Protein AF-A0A967Y353-F1 (afdb_monomer_lite)

Structure (mmCIF, N/CA/C/O backbone):
data_AF-A0A967Y353-F1
#
_entry.id   AF-A0A967Y353-F1
#
loop_
_atom_site.group_PDB
_atom_site.id
_atom_site.type_symbol
_atom_site.label_atom_id
_atom_site.label_alt_id
_atom_site.label_comp_id
_atom_site.label_asym_id
_atom_site.label_entity_id
_atom_site.label_seq_id
_atom_site.pdbx_PDB_ins_code
_atom_site.Cartn_x
_atom_site.Cartn_y
_atom_site.Cartn_z
_atom_site.occupancy
_atom_site.B_iso_or_equiv
_atom_site.auth_seq_id
_atom_site.auth_comp_id
_atom_site.auth_asym_id
_atom_site.auth_atom_id
_atom_site.pdbx_PDB_model_num
ATOM 1 N N . ASP A 1 1 ? 23.451 4.530 -56.410 1.00 62.34 1 ASP A N 1
ATOM 2 C CA . ASP A 1 1 ? 24.061 3.932 -55.211 1.00 62.34 1 ASP A CA 1
ATOM 3 C C . ASP A 1 1 ? 23.649 4.632 -53.931 1.00 62.34 1 ASP A C 1
ATOM 5 O O . ASP A 1 1 ? 23.294 3.953 -52.985 1.00 62.34 1 ASP A O 1
ATOM 9 N N . THR A 1 2 ? 23.600 5.964 -53.899 1.00 66.81 2 THR A N 1
ATOM 10 C CA . THR A 1 2 ? 23.230 6.734 -52.698 1.00 66.81 2 THR A CA 1
ATOM 11 C C . THR A 1 2 ? 21.831 6.419 -52.147 1.00 66.81 2 THR A C 1
ATOM 13 O O . THR A 1 2 ? 21.665 6.348 -50.937 1.00 66.81 2 THR A O 1
ATOM 16 N N . ASP A 1 3 ? 20.844 6.163 -53.011 1.00 72.62 3 ASP A N 1
ATOM 17 C CA . ASP A 1 3 ? 19.458 5.908 -52.581 1.00 72.62 3 ASP A CA 1
ATOM 18 C C . ASP A 1 3 ? 19.290 4.578 -51.825 1.00 72.62 3 ASP A C 1
ATOM 20 O O . ASP A 1 3 ? 18.454 4.478 -50.934 1.00 72.62 3 ASP A O 1
ATOM 24 N N . ALA A 1 4 ? 20.101 3.561 -52.144 1.00 71.75 4 ALA A N 1
ATOM 25 C CA . ALA A 1 4 ? 20.060 2.267 -51.460 1.00 71.75 4 ALA A CA 1
ATOM 26 C C . ALA A 1 4 ? 20.605 2.367 -50.026 1.00 71.75 4 ALA A C 1
ATOM 28 O O . ALA A 1 4 ? 20.018 1.797 -49.112 1.00 71.75 4 ALA A O 1
ATOM 29 N N . TYR A 1 5 ? 21.666 3.157 -49.825 1.00 72.44 5 TYR A N 1
ATOM 30 C CA . TYR A 1 5 ? 22.235 3.420 -48.500 1.00 72.44 5 TYR A CA 1
ATOM 31 C C . TYR A 1 5 ? 21.270 4.181 -47.581 1.00 72.44 5 TYR A C 1
ATOM 33 O O . TYR A 1 5 ? 21.177 3.869 -46.400 1.00 72.44 5 TYR A O 1
ATOM 41 N N . VAL A 1 6 ? 20.523 5.153 -48.114 1.00 76.69 6 VAL A N 1
ATOM 42 C CA . VAL A 1 6 ? 19.546 5.925 -47.324 1.00 76.69 6 VAL A CA 1
ATOM 43 C C . VAL A 1 6 ? 18.355 5.058 -46.904 1.00 76.69 6 VAL A C 1
ATOM 45 O O . VAL A 1 6 ? 17.874 5.182 -45.783 1.00 76.69 6 VAL A O 1
ATOM 48 N N . LEU A 1 7 ? 17.888 4.157 -47.775 1.00 75.50 7 LEU A N 1
ATOM 49 C CA . LEU A 1 7 ? 16.816 3.213 -47.435 1.00 75.50 7 LEU A CA 1
ATOM 50 C C . LEU A 1 7 ? 17.248 2.207 -46.358 1.00 75.50 7 LEU A C 1
ATOM 52 O O . LEU A 1 7 ? 16.446 1.864 -45.494 1.00 75.50 7 LEU A O 1
ATOM 56 N N . GLU A 1 8 ? 18.504 1.759 -46.393 1.00 77.06 8 GLU A N 1
ATOM 57 C CA . GLU A 1 8 ? 19.075 0.881 -45.368 1.00 77.06 8 GLU A CA 1
ATOM 58 C C . GLU A 1 8 ? 19.208 1.597 -44.014 1.00 77.06 8 GLU A C 1
ATOM 60 O O . GLU A 1 8 ? 18.800 1.048 -42.994 1.00 77.06 8 GLU A O 1
ATOM 65 N N . GLU A 1 9 ? 19.693 2.844 -43.992 1.00 75.12 9 GLU A N 1
ATOM 66 C CA . GLU A 1 9 ? 19.818 3.633 -42.757 1.00 75.12 9 GLU A CA 1
ATOM 67 C C . GLU A 1 9 ? 18.451 3.942 -42.120 1.00 75.12 9 GLU A C 1
ATOM 69 O O . GLU A 1 9 ? 18.305 3.859 -40.901 1.00 75.12 9 GLU A O 1
ATOM 74 N N . LEU A 1 10 ? 17.428 4.226 -42.937 1.00 80.88 10 LEU A N 1
ATOM 75 C CA . LEU A 1 10 ? 16.049 4.398 -42.465 1.00 80.88 10 LEU A CA 1
ATOM 76 C C . LEU A 1 10 ? 15.474 3.105 -41.878 1.00 80.88 10 LEU A C 1
ATOM 78 O O . LEU A 1 10 ? 14.842 3.158 -40.828 1.00 80.88 10 LEU A O 1
ATOM 82 N N . GLY A 1 11 ? 15.726 1.955 -42.512 1.00 82.75 11 GLY A N 1
ATOM 83 C CA . GLY A 1 11 ? 15.280 0.657 -41.997 1.00 82.75 11 GLY A CA 1
ATOM 84 C C . GLY A 1 11 ? 15.933 0.289 -40.662 1.00 82.75 11 GLY A C 1
ATOM 85 O O . GLY A 1 11 ? 15.266 -0.227 -39.771 1.00 82.75 11 GLY A O 1
ATOM 86 N N . ILE A 1 12 ? 17.219 0.614 -40.488 1.00 83.56 12 ILE A N 1
ATOM 87 C CA . ILE A 1 12 ? 17.919 0.442 -39.205 1.00 83.56 12 ILE A CA 1
ATOM 88 C C . ILE A 1 12 ? 17.347 1.399 -38.150 1.00 83.56 12 ILE A C 1
ATOM 90 O O . ILE A 1 12 ? 17.148 0.999 -37.006 1.00 83.56 12 ILE A O 1
ATOM 94 N N . GLY A 1 13 ? 17.063 2.651 -38.519 1.00 84.88 13 GLY A N 1
ATOM 95 C CA . GLY A 1 13 ? 16.428 3.620 -37.625 1.00 84.88 13 GLY A CA 1
ATOM 96 C C . GLY A 1 13 ? 15.062 3.151 -37.121 1.00 84.88 13 GLY A C 1
ATOM 97 O O . GLY A 1 13 ? 14.814 3.201 -35.920 1.00 84.88 13 GLY A O 1
ATOM 98 N N . GLU A 1 14 ? 14.222 2.632 -38.018 1.00 87.00 14 GLU A N 1
ATOM 99 C CA . GLU A 1 14 ? 12.896 2.089 -37.694 1.00 87.00 14 GLU A CA 1
ATOM 100 C C . 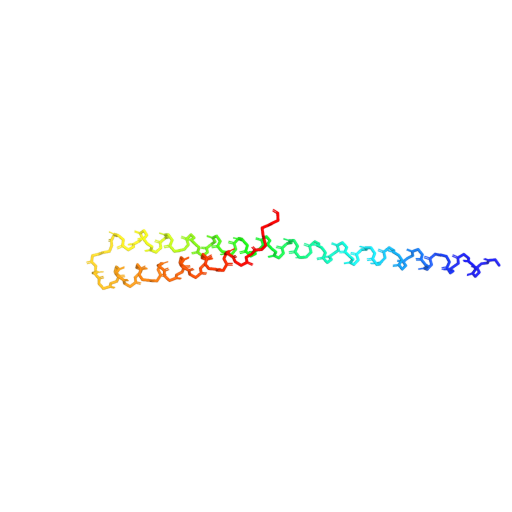GLU A 1 14 ? 12.999 0.885 -36.739 1.00 87.00 14 GLU A C 1
ATOM 102 O O . GLU A 1 14 ? 12.306 0.837 -35.726 1.00 87.00 14 GLU A O 1
ATOM 107 N N . GLU A 1 15 ? 13.949 -0.031 -36.967 1.00 88.38 15 GLU A N 1
ATOM 108 C CA . GLU A 1 15 ? 14.183 -1.172 -36.067 1.00 88.38 15 GLU A CA 1
ATOM 109 C C . GLU A 1 15 ? 14.621 -0.731 -34.656 1.00 88.38 15 GLU A C 1
ATOM 111 O O . GLU A 1 15 ? 14.211 -1.313 -33.647 1.00 88.38 15 GLU A O 1
ATOM 116 N N . TRP A 1 16 ? 15.450 0.311 -34.564 1.00 89.06 16 TRP A N 1
ATOM 117 C CA . TRP A 1 16 ? 15.913 0.844 -33.282 1.00 89.06 16 TRP A CA 1
ATOM 118 C C . TRP A 1 16 ? 14.804 1.595 -32.539 1.00 89.06 16 TRP A C 1
ATOM 120 O O . TRP A 1 16 ? 14.747 1.521 -31.309 1.00 89.06 16 TRP A O 1
ATOM 130 N N . GLU A 1 17 ? 13.926 2.294 -33.260 1.00 91.31 17 GLU A N 1
ATOM 131 C CA . GLU A 1 17 ? 12.731 2.922 -32.691 1.00 91.31 17 GLU A CA 1
ATOM 132 C C . GLU A 1 17 ? 11.755 1.867 -32.149 1.00 91.31 17 GLU A C 1
ATOM 134 O O . GLU A 1 17 ? 11.342 1.970 -30.990 1.00 91.31 17 GLU A O 1
ATOM 139 N N . ASP A 1 18 ? 11.485 0.807 -32.915 1.00 92.88 18 ASP A N 1
ATOM 140 C CA . ASP A 1 18 ? 10.628 -0.312 -32.502 1.00 92.88 18 ASP A CA 1
ATOM 141 C C . ASP A 1 18 ? 11.164 -1.020 -31.247 1.00 92.88 18 ASP A C 1
ATOM 143 O O . ASP A 1 18 ? 10.417 -1.357 -30.319 1.00 92.88 18 ASP A O 1
ATOM 147 N N . GLU A 1 19 ? 12.477 -1.263 -31.184 1.00 91.81 19 GLU A N 1
ATOM 148 C CA . GLU A 1 19 ? 13.109 -1.853 -30.003 1.00 91.81 19 GLU A CA 1
ATOM 149 C C . GLU A 1 19 ? 13.035 -0.905 -28.800 1.00 91.81 19 GLU A C 1
ATOM 151 O O . GLU A 1 19 ? 12.674 -1.328 -27.697 1.00 91.81 19 GLU A O 1
ATOM 156 N N . ALA A 1 20 ? 13.320 0.385 -28.993 1.00 91.69 20 ALA A N 1
ATOM 157 C CA . ALA A 1 20 ? 13.246 1.375 -27.927 1.00 91.69 20 ALA A CA 1
ATOM 158 C C . ALA A 1 20 ? 11.822 1.515 -27.369 1.00 91.69 20 ALA A C 1
ATOM 160 O O . ALA A 1 20 ? 11.651 1.633 -26.150 1.00 91.69 20 ALA A O 1
ATOM 161 N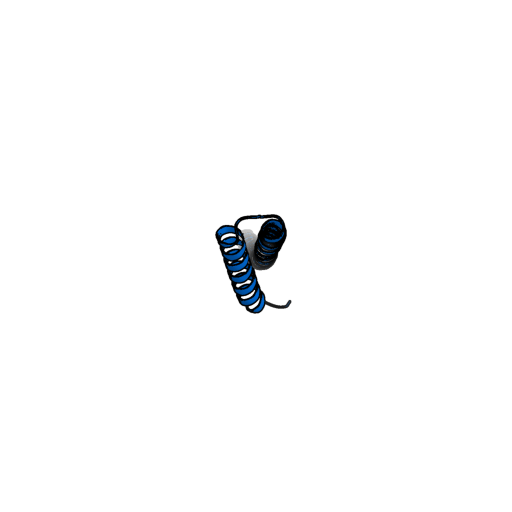 N . GLU A 1 21 ? 10.795 1.480 -28.217 1.00 93.38 21 GLU A N 1
ATOM 162 C CA . GLU A 1 21 ? 9.398 1.539 -27.789 1.00 93.38 21 GLU A CA 1
ATOM 163 C C . GLU A 1 21 ? 8.999 0.290 -26.991 1.00 93.38 21 GLU A C 1
ATOM 165 O O . GLU A 1 21 ? 8.366 0.396 -25.931 1.00 93.38 21 GLU A O 1
ATOM 170 N N . ARG A 1 22 ? 9.453 -0.893 -27.422 1.00 92.50 22 ARG A N 1
ATOM 171 C CA . ARG A 1 22 ? 9.221 -2.154 -26.706 1.00 92.50 22 ARG A CA 1
ATOM 172 C C . ARG A 1 22 ? 9.839 -2.135 -25.310 1.00 92.50 22 ARG A C 1
ATOM 174 O O . ARG A 1 22 ? 9.153 -2.425 -24.331 1.00 92.50 22 ARG A O 1
ATOM 181 N N . GLN A 1 23 ? 11.107 -1.741 -25.202 1.00 91.38 23 GLN A N 1
ATOM 182 C CA . GLN A 1 23 ? 11.805 -1.661 -23.915 1.00 91.38 23 GLN A CA 1
ATOM 183 C C . GLN A 1 23 ? 11.197 -0.597 -22.996 1.00 91.38 23 GLN A C 1
ATOM 185 O O . GLN A 1 23 ? 11.053 -0.823 -21.794 1.00 91.38 23 GLN A O 1
ATOM 190 N N . ASN A 1 24 ? 10.772 0.544 -23.549 1.00 93.00 24 ASN A N 1
ATOM 191 C CA . ASN A 1 24 ? 10.045 1.556 -22.782 1.00 93.00 24 ASN A CA 1
ATOM 192 C C . ASN A 1 24 ? 8.717 1.022 -22.238 1.00 93.00 24 ASN A C 1
ATOM 194 O O . ASN A 1 24 ? 8.362 1.325 -21.099 1.00 93.00 24 ASN A O 1
ATOM 198 N N . THR A 1 25 ? 7.984 0.240 -23.030 1.00 92.81 25 THR A N 1
ATOM 199 C CA . THR A 1 25 ? 6.705 -0.347 -22.611 1.00 92.81 25 THR A CA 1
ATOM 200 C C . THR A 1 25 ? 6.911 -1.331 -21.462 1.00 92.81 25 THR A C 1
ATOM 202 O O . THR A 1 25 ? 6.289 -1.169 -20.414 1.00 92.81 25 THR A O 1
ATOM 205 N N . ILE A 1 26 ? 7.870 -2.252 -21.597 1.00 89.44 26 ILE A N 1
ATOM 206 C CA . ILE A 1 26 ? 8.229 -3.212 -20.541 1.00 89.44 26 ILE A CA 1
ATOM 207 C C . ILE A 1 26 ? 8.654 -2.480 -19.261 1.00 89.44 26 ILE A C 1
ATOM 209 O O . ILE A 1 26 ? 8.178 -2.786 -18.169 1.00 89.44 26 ILE A O 1
ATOM 213 N N . GLY A 1 27 ? 9.526 -1.474 -19.386 1.00 88.62 27 GLY A N 1
ATOM 214 C CA . GLY A 1 27 ? 9.993 -0.694 -18.242 1.00 88.62 27 GLY A CA 1
ATOM 215 C C . GLY A 1 27 ? 8.865 0.058 -17.531 1.00 88.62 27 GLY A C 1
ATOM 216 O O . GLY A 1 27 ? 8.844 0.119 -16.301 1.00 88.62 27 GLY A O 1
ATOM 217 N N . ARG A 1 28 ? 7.902 0.604 -18.284 1.00 90.50 28 ARG A N 1
ATOM 218 C CA . ARG A 1 28 ? 6.724 1.279 -17.720 1.00 90.50 28 ARG A CA 1
ATOM 219 C C . ARG A 1 28 ? 5.821 0.317 -16.961 1.00 90.50 28 ARG A C 1
ATOM 221 O O . ARG A 1 28 ? 5.410 0.655 -15.854 1.00 90.50 28 ARG A O 1
ATOM 228 N N . GLU A 1 29 ? 5.542 -0.856 -17.523 1.00 88.62 29 GLU A N 1
ATOM 229 C CA . GLU A 1 29 ? 4.721 -1.881 -16.870 1.00 88.62 29 GLU A CA 1
ATOM 230 C C . GLU A 1 29 ? 5.365 -2.352 -15.561 1.00 88.62 29 GLU A C 1
ATOM 232 O O . GLU A 1 29 ? 4.723 -2.312 -14.511 1.00 88.62 29 GLU A O 1
ATOM 237 N N . ALA A 1 30 ? 6.662 -2.677 -15.588 1.00 87.25 30 ALA A N 1
ATOM 238 C CA . ALA A 1 30 ? 7.404 -3.088 -14.398 1.00 87.25 30 ALA A CA 1
ATOM 239 C C . ALA A 1 30 ? 7.423 -1.995 -13.315 1.00 87.25 30 ALA A C 1
ATOM 241 O O . ALA A 1 30 ? 7.195 -2.270 -12.133 1.00 87.25 30 ALA A O 1
ATOM 242 N N . ASN A 1 31 ? 7.647 -0.735 -13.706 1.00 89.31 31 ASN A N 1
ATOM 243 C CA . ASN A 1 31 ? 7.612 0.380 -12.764 1.00 89.31 31 ASN A CA 1
ATOM 244 C C . ASN A 1 31 ? 6.218 0.553 -12.147 1.00 89.31 31 ASN A C 1
ATOM 246 O O . ASN A 1 31 ? 6.097 0.767 -10.944 1.00 89.31 31 ASN A O 1
ATOM 250 N N . GLN A 1 32 ? 5.163 0.421 -12.952 1.00 90.31 32 GLN A N 1
ATOM 251 C CA . GLN A 1 32 ? 3.792 0.550 -12.474 1.00 90.31 32 GLN A CA 1
ATOM 252 C C . GLN A 1 32 ? 3.414 -0.574 -11.500 1.00 90.31 32 GLN A C 1
ATOM 254 O O . GLN A 1 32 ? 2.762 -0.311 -10.488 1.00 90.31 32 GLN A O 1
ATOM 259 N N . THR A 1 33 ? 3.875 -1.804 -11.742 1.00 89.25 33 THR A N 1
ATOM 260 C CA . THR A 1 33 ? 3.758 -2.906 -10.778 1.00 89.25 33 THR A CA 1
ATOM 261 C C . THR A 1 33 ? 4.465 -2.561 -9.465 1.00 89.25 33 THR A C 1
ATOM 263 O O . THR A 1 33 ? 3.872 -2.699 -8.393 1.00 89.25 33 THR A O 1
ATOM 266 N N . GLY A 1 34 ? 5.692 -2.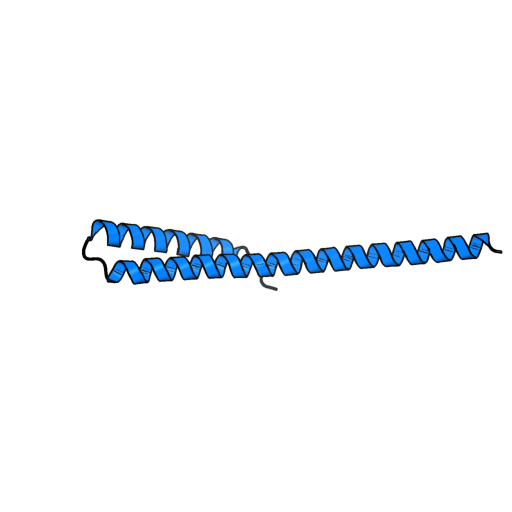034 -9.525 1.00 89.69 34 GLY A N 1
ATOM 267 C CA . GLY A 1 34 ? 6.431 -1.582 -8.342 1.00 89.69 34 GLY A CA 1
ATOM 268 C C . GLY A 1 34 ? 5.687 -0.509 -7.536 1.00 89.69 34 GLY A C 1
ATOM 269 O O . GLY A 1 34 ? 5.489 -0.665 -6.328 1.00 89.69 34 GLY A O 1
ATOM 270 N N . ASP A 1 35 ? 5.208 0.543 -8.204 1.00 93.88 35 ASP A N 1
ATOM 271 C CA . ASP A 1 35 ? 4.449 1.634 -7.579 1.00 93.88 35 ASP A CA 1
ATOM 272 C C . ASP A 1 35 ? 3.168 1.127 -6.899 1.00 93.88 35 ASP A C 1
ATOM 274 O O . ASP A 1 35 ? 2.831 1.549 -5.787 1.00 93.88 35 ASP A O 1
ATOM 278 N N . ASN A 1 36 ? 2.480 0.164 -7.520 1.00 92.94 36 ASN A N 1
ATOM 279 C CA . ASN A 1 36 ? 1.294 -0.469 -6.950 1.00 92.94 36 ASN A CA 1
ATOM 280 C C . ASN A 1 36 ? 1.607 -1.182 -5.621 1.00 92.94 36 ASN A C 1
ATOM 282 O O . ASN A 1 36 ? 0.871 -1.018 -4.641 1.00 92.94 36 ASN A O 1
ATOM 286 N N . TYR A 1 37 ? 2.714 -1.930 -5.541 1.00 94.31 37 TYR A N 1
ATOM 287 C CA . TYR A 1 37 ? 3.144 -2.579 -4.296 1.00 94.31 37 TYR A CA 1
ATOM 288 C C . TYR A 1 37 ? 3.522 -1.571 -3.204 1.00 94.31 37 TYR A C 1
ATOM 290 O O . TYR A 1 37 ? 3.174 -1.767 -2.031 1.00 94.31 37 TYR A O 1
ATOM 298 N N . VAL A 1 38 ? 4.189 -0.472 -3.571 1.00 96.00 38 VAL A N 1
ATOM 299 C CA . VAL A 1 38 ? 4.511 0.615 -2.633 1.00 96.00 38 VAL A CA 1
ATOM 300 C C . VAL A 1 38 ? 3.229 1.223 -2.067 1.00 96.00 38 VAL A C 1
ATOM 302 O O . VAL A 1 38 ? 3.095 1.342 -0.847 1.00 96.00 38 VAL A O 1
ATOM 305 N N . LEU A 1 39 ? 2.250 1.537 -2.920 1.00 96.25 39 LEU A N 1
ATOM 306 C CA . LEU A 1 39 ? 0.959 2.087 -2.503 1.00 96.25 39 LEU A CA 1
ATOM 307 C C . LEU A 1 39 ? 0.239 1.160 -1.518 1.00 96.25 39 LEU A C 1
ATOM 309 O O . LEU A 1 39 ? -0.184 1.604 -0.448 1.00 96.25 39 LEU A O 1
ATOM 313 N N . VAL A 1 40 ? 0.133 -0.132 -1.838 1.00 96.75 40 VAL A N 1
ATOM 314 C CA . VAL A 1 40 ? -0.511 -1.119 -0.956 1.00 96.75 40 VAL A CA 1
ATOM 315 C C . VAL A 1 40 ? 0.203 -1.198 0.395 1.00 96.75 40 VAL A C 1
ATOM 317 O O . VAL A 1 40 ? -0.450 -1.231 1.440 1.00 96.75 40 VAL A O 1
ATOM 320 N N . THR A 1 41 ? 1.535 -1.159 0.398 1.00 96.50 41 THR A N 1
ATOM 321 C CA . THR A 1 41 ? 2.340 -1.168 1.628 1.00 96.50 41 THR A CA 1
ATOM 322 C C . THR A 1 41 ? 2.070 0.062 2.495 1.00 96.50 41 THR A C 1
ATOM 324 O O . THR A 1 41 ? 1.919 -0.056 3.714 1.00 96.50 41 THR A O 1
ATOM 327 N N . VAL A 1 42 ? 1.949 1.246 1.889 1.00 98.00 42 VAL A N 1
ATOM 328 C CA . VAL A 1 42 ? 1.604 2.486 2.604 1.00 98.00 42 VAL A CA 1
ATOM 329 C C . VAL A 1 42 ? 0.195 2.405 3.206 1.00 98.00 42 VAL A C 1
ATOM 331 O O . VAL A 1 42 ? -0.003 2.798 4.361 1.00 98.00 42 VAL A O 1
ATOM 334 N N . ILE A 1 43 ? -0.777 1.843 2.480 1.00 98.00 43 ILE A N 1
ATOM 335 C CA . ILE A 1 43 ? -2.140 1.630 2.997 1.00 98.00 43 ILE A CA 1
ATOM 336 C C . ILE A 1 43 ? -2.134 0.651 4.177 1.00 98.00 43 ILE A C 1
ATOM 338 O O . ILE A 1 43 ? -2.731 0.945 5.215 1.00 98.00 43 ILE A O 1
ATOM 342 N N . LEU A 1 44 ? -1.433 -0.481 4.066 1.00 97.56 44 LEU A N 1
ATOM 343 C CA . LEU A 1 44 ? -1.307 -1.450 5.161 1.00 97.56 44 LEU A CA 1
ATOM 344 C C . LEU A 1 44 ? -0.620 -0.838 6.386 1.00 97.56 44 LEU A C 1
ATOM 346 O O . LEU A 1 44 ? -1.073 -1.031 7.513 1.00 97.56 44 LEU A O 1
ATOM 350 N N . THR A 1 45 ? 0.422 -0.037 6.176 1.00 98.12 45 THR A N 1
ATOM 351 C CA . THR A 1 45 ? 1.101 0.690 7.257 1.00 98.12 45 THR A CA 1
ATOM 352 C C . THR A 1 45 ? 0.149 1.666 7.951 1.00 98.12 45 THR A C 1
ATOM 354 O O . THR A 1 45 ? 0.101 1.721 9.179 1.00 98.12 45 THR A O 1
ATOM 357 N N . SER A 1 46 ? -0.673 2.384 7.181 1.00 98.12 46 SER A N 1
ATOM 358 C CA . SER A 1 46 ? -1.710 3.278 7.715 1.00 98.12 46 SER A CA 1
ATOM 359 C C . SER A 1 46 ? -2.765 2.511 8.520 1.00 98.12 46 SER A C 1
ATOM 361 O O . SER A 1 46 ? -3.185 2.966 9.584 1.00 98.12 46 SER A O 1
ATOM 363 N N . ALA A 1 47 ? -3.155 1.316 8.063 1.00 97.94 47 ALA A N 1
ATOM 364 C CA . ALA A 1 47 ? -4.060 0.437 8.798 1.00 97.94 47 ALA A CA 1
ATOM 365 C C . ALA A 1 47 ? -3.464 0.013 10.152 1.00 97.94 47 ALA A C 1
ATOM 367 O O . ALA A 1 47 ? -4.131 0.139 11.180 1.00 97.94 47 ALA A O 1
ATOM 368 N N . LEU A 1 48 ? -2.196 -0.415 10.182 1.00 97.19 48 LEU A N 1
ATOM 369 C CA . LEU A 1 48 ? -1.493 -0.756 11.426 1.00 97.19 48 LEU A CA 1
ATOM 370 C C . LEU A 1 48 ? -1.363 0.450 12.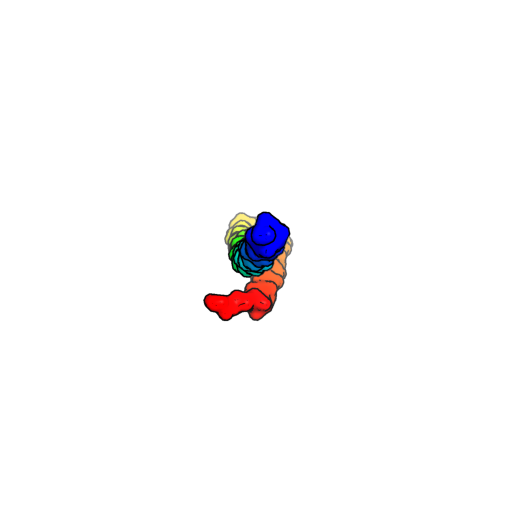363 1.00 97.19 48 LEU A C 1
ATOM 372 O O . LEU A 1 48 ? -1.527 0.307 13.574 1.00 97.19 48 LEU A O 1
ATOM 376 N N . PHE A 1 49 ? -1.127 1.641 11.815 1.00 97.06 49 PHE A N 1
ATOM 377 C CA . PHE A 1 49 ? -1.058 2.877 12.588 1.00 97.06 49 PHE A CA 1
ATOM 378 C C . PHE A 1 49 ? -2.392 3.200 13.269 1.00 97.06 49 PHE A C 1
ATOM 380 O O . PHE A 1 49 ? -2.426 3.446 14.474 1.00 97.06 49 PHE A O 1
ATOM 387 N N . PHE A 1 50 ? -3.507 3.137 12.537 1.00 96.50 50 PHE A N 1
ATOM 388 C CA . PHE A 1 50 ? -4.834 3.363 13.115 1.00 96.50 50 PHE A CA 1
ATOM 389 C C . PHE A 1 50 ? -5.222 2.286 14.126 1.00 96.50 50 PHE A C 1
ATOM 391 O O . PHE A 1 50 ? -5.783 2.613 15.174 1.00 96.50 50 PHE A O 1
ATOM 398 N N . ALA A 1 51 ? -4.869 1.025 13.867 1.00 96.25 51 ALA A N 1
ATOM 399 C CA . ALA A 1 51 ? -5.046 -0.051 14.834 1.00 96.25 51 ALA A CA 1
ATOM 400 C C . ALA A 1 51 ? -4.249 0.221 16.122 1.00 96.25 51 ALA A C 1
ATOM 402 O O . ALA A 1 51 ? -4.817 0.144 17.210 1.00 96.25 51 ALA A O 1
ATOM 403 N N . GLY A 1 52 ? -2.978 0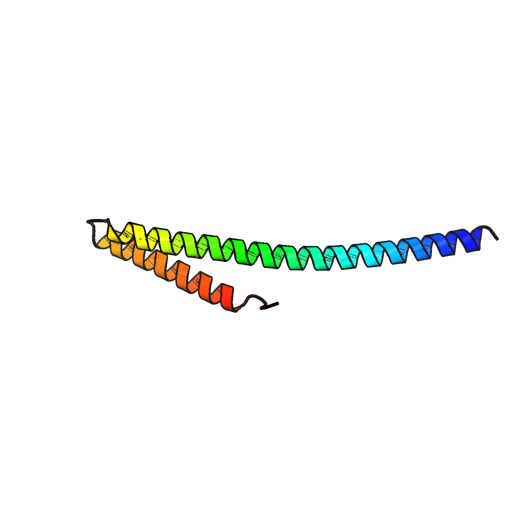.618 16.012 1.00 95.44 52 GLY A N 1
ATOM 404 C CA . GLY A 1 52 ? -2.123 0.955 17.152 1.00 95.44 52 GLY A CA 1
ATOM 405 C C . GLY A 1 52 ? -2.614 2.169 17.945 1.00 95.44 52 GLY A C 1
ATOM 406 O O . GLY A 1 52 ? -2.691 2.112 19.167 1.00 95.44 52 GLY A O 1
ATOM 407 N N . ILE A 1 53 ? -3.028 3.252 17.279 1.00 94.62 53 ILE A N 1
ATOM 408 C CA . ILE A 1 53 ? -3.601 4.424 17.965 1.00 94.62 53 ILE A CA 1
ATOM 409 C C . ILE A 1 53 ? -4.899 4.064 18.686 1.00 94.62 53 ILE A C 1
ATOM 411 O O . ILE A 1 53 ? -5.159 4.574 19.774 1.00 94.62 53 ILE A O 1
ATOM 415 N N . SER A 1 54 ? -5.717 3.172 18.121 1.00 94.00 54 SER A N 1
ATOM 416 C CA . SER A 1 54 ? -6.990 2.804 18.742 1.00 94.00 54 SER A CA 1
ATOM 417 C C . SER A 1 54 ? -6.820 2.245 20.165 1.00 94.00 54 SER A C 1
ATOM 419 O O . SER A 1 54 ? -7.711 2.426 20.995 1.00 94.00 54 SER A O 1
ATOM 421 N N . THR A 1 55 ? -5.674 1.633 20.494 1.00 92.75 55 THR A N 1
ATOM 422 C CA . THR A 1 55 ? -5.451 0.997 21.802 1.00 92.75 55 THR A CA 1
ATOM 423 C C . THR A 1 55 ? -5.174 1.981 22.937 1.00 92.75 55 THR A C 1
ATOM 425 O O . THR A 1 55 ? -5.284 1.594 24.095 1.00 92.75 55 THR A O 1
ATOM 428 N N . VAL A 1 56 ? -4.807 3.229 22.630 1.00 93.94 56 VAL A N 1
ATOM 429 C CA . VAL A 1 56 ? -4.476 4.265 23.629 1.00 93.94 56 VAL A CA 1
ATOM 430 C C . VAL A 1 56 ? -5.606 5.274 23.858 1.00 93.94 56 VAL A C 1
ATOM 432 O O . VAL A 1 56 ? -5.447 6.202 24.644 1.00 93.94 56 VAL A O 1
ATOM 435 N N . LEU A 1 57 ? -6.747 5.118 23.182 1.00 91.75 57 LEU A N 1
ATOM 436 C CA . LEU A 1 57 ? -7.878 6.038 23.300 1.00 91.75 57 LEU A CA 1
ATOM 437 C C . LEU A 1 57 ? -8.876 5.589 24.373 1.00 91.75 57 LEU A C 1
ATOM 439 O O . LEU A 1 57 ? -9.385 4.470 24.326 1.00 91.75 57 LEU A O 1
ATOM 443 N N . ASP A 1 58 ? -9.239 6.514 25.265 1.00 89.31 58 ASP A N 1
ATOM 444 C CA . ASP A 1 58 ? -10.222 6.278 26.336 1.00 89.31 58 ASP A CA 1
ATOM 445 C C . ASP A 1 58 ? -11.666 6.185 25.819 1.00 89.31 58 ASP A C 1
ATOM 447 O O . ASP A 1 58 ? -12.523 5.528 26.410 1.00 89.31 58 ASP A O 1
ATOM 451 N N . SER A 1 59 ? -11.968 6.852 24.700 1.00 94.88 59 SER A N 1
ATOM 452 C CA . SER A 1 59 ? -13.317 6.845 24.133 1.00 94.88 59 SER A CA 1
ATOM 453 C C . SER A 1 59 ? -13.571 5.570 23.335 1.00 94.88 59 SER A C 1
ATOM 455 O O . SER A 1 59 ? -13.073 5.415 22.218 1.00 94.88 59 SER A O 1
ATOM 457 N N . GLU A 1 60 ? -14.434 4.697 23.859 1.00 92.50 60 GLU A N 1
ATOM 458 C CA . GLU A 1 60 ? -14.809 3.440 23.199 1.00 92.50 60 GLU A CA 1
ATOM 459 C C . GLU A 1 60 ? -15.348 3.651 21.778 1.00 92.50 60 GLU A C 1
ATOM 461 O O . GLU A 1 60 ? -15.012 2.895 20.868 1.00 92.50 60 GLU A O 1
ATOM 466 N N . LYS A 1 61 ? -16.135 4.713 21.557 1.00 94.31 61 LYS A N 1
ATOM 467 C CA . LYS A 1 61 ? -16.682 5.040 20.231 1.00 94.31 61 LYS A CA 1
ATOM 468 C C . LYS A 1 61 ? -15.577 5.336 19.219 1.00 94.31 61 LYS A C 1
ATOM 470 O O . LYS A 1 61 ? -15.625 4.838 18.098 1.00 94.31 61 LYS A O 1
ATOM 475 N N . VAL A 1 62 ? -14.583 6.133 19.613 1.00 94.19 62 VAL A N 1
ATOM 476 C CA . VAL A 1 62 ? -13.470 6.512 18.730 1.00 94.19 62 VAL A CA 1
ATOM 477 C C . VAL A 1 62 ? -12.541 5.322 18.507 1.00 94.19 62 VAL A C 1
ATOM 479 O O . VAL A 1 62 ? -12.130 5.082 17.375 1.00 94.19 62 VAL A O 1
ATOM 482 N N . ARG A 1 63 ? -12.287 4.523 19.552 1.00 95.25 63 ARG A N 1
ATOM 483 C CA . ARG A 1 63 ? -11.530 3.271 19.450 1.00 95.25 63 ARG A CA 1
ATOM 484 C C . ARG A 1 63 ? -12.139 2.329 18.416 1.00 95.25 63 ARG A C 1
ATOM 486 O O . ARG A 1 63 ? -11.439 1.916 17.498 1.00 95.25 63 ARG A O 1
ATOM 493 N N . TYR A 1 64 ? -13.431 2.010 18.531 1.00 96.69 64 TYR A N 1
ATOM 494 C CA . TYR A 1 64 ? -14.089 1.113 17.575 1.00 96.69 64 TYR A CA 1
ATOM 495 C C . TYR A 1 64 ? -14.199 1.725 16.174 1.00 96.69 64 TYR A C 1
ATOM 497 O O . TYR A 1 64 ? -14.075 0.996 15.194 1.00 96.69 64 TYR A O 1
ATOM 505 N N . GLY A 1 65 ? -14.363 3.048 16.063 1.00 96.56 65 GLY A N 1
ATOM 506 C CA . GLY A 1 65 ? -14.326 3.746 14.777 1.00 96.56 65 GLY A CA 1
ATOM 507 C C . GLY A 1 65 ? -12.982 3.589 14.057 1.00 96.56 65 GLY A C 1
ATOM 508 O O . GLY A 1 65 ? -12.949 3.183 12.897 1.00 96.56 65 GLY A O 1
ATOM 509 N N . LEU A 1 66 ? -11.869 3.843 14.755 1.00 96.00 66 LEU A N 1
ATOM 510 C CA . LEU A 1 66 ? -10.518 3.677 14.205 1.00 96.00 66 LEU A CA 1
ATOM 511 C C . LEU A 1 66 ? -10.182 2.219 13.909 1.00 96.00 66 LEU A C 1
ATOM 513 O O . LEU A 1 66 ? -9.600 1.935 12.867 1.00 96.00 66 LEU A O 1
ATOM 517 N N . LEU A 1 67 ? -10.575 1.296 14.789 1.00 96.75 67 LEU A N 1
ATOM 518 C CA . LEU A 1 67 ? -10.366 -0.133 14.572 1.00 96.75 67 LEU A CA 1
ATOM 519 C C . LEU A 1 67 ? -11.143 -0.627 13.341 1.00 96.75 67 LEU A C 1
ATOM 521 O O . LEU A 1 67 ? -10.609 -1.388 12.538 1.00 96.75 67 LEU A O 1
ATOM 525 N N . GLY A 1 68 ? -12.382 -0.159 13.159 1.00 97.19 68 GLY A N 1
ATOM 526 C CA . GLY A 1 68 ? -13.192 -0.457 11.978 1.00 97.19 68 GLY A CA 1
ATOM 527 C C . GLY A 1 68 ? -12.568 0.086 10.692 1.00 97.19 68 GLY A C 1
ATOM 528 O O . GLY A 1 68 ? -12.477 -0.640 9.704 1.00 97.19 68 GLY A O 1
ATOM 529 N N . LEU A 1 69 ? -12.073 1.329 10.715 1.00 97.25 69 LEU A N 1
ATOM 530 C CA . LEU A 1 69 ? -11.357 1.925 9.584 1.00 97.25 69 LEU A CA 1
ATOM 531 C C . LEU A 1 69 ? -10.071 1.153 9.257 1.00 97.25 69 LEU A C 1
ATOM 533 O O . LEU A 1 69 ? -9.832 0.829 8.096 1.00 97.25 69 LEU A O 1
ATOM 537 N N . ALA A 1 70 ? -9.269 0.823 10.271 1.00 97.50 70 ALA A N 1
ATOM 538 C CA . ALA A 1 70 ? -8.063 0.017 10.119 1.00 97.50 70 ALA A CA 1
ATOM 539 C C . ALA A 1 70 ? -8.377 -1.347 9.489 1.00 97.50 70 ALA A C 1
ATOM 541 O O . ALA A 1 70 ? -7.717 -1.752 8.535 1.00 97.50 70 ALA A O 1
ATOM 542 N N . GLY A 1 71 ? -9.424 -2.023 9.971 1.00 97.88 71 GLY A N 1
ATOM 543 C CA . GLY A 1 71 ? -9.889 -3.288 9.411 1.00 97.88 71 GLY A CA 1
ATOM 544 C C . GLY A 1 71 ? -10.324 -3.163 7.950 1.00 97.88 71 GLY A C 1
ATOM 545 O O . GLY A 1 71 ? -9.931 -3.984 7.126 1.00 97.88 71 GLY A O 1
ATOM 546 N N . ALA A 1 72 ? -11.074 -2.114 7.600 1.00 98.12 72 ALA A N 1
ATOM 547 C CA . ALA A 1 72 ? -11.506 -1.870 6.225 1.00 98.12 72 ALA A CA 1
ATOM 548 C C . ALA A 1 72 ? -10.319 -1.620 5.278 1.00 98.12 72 ALA A C 1
ATOM 550 O O . ALA A 1 72 ? -10.263 -2.212 4.200 1.00 98.12 72 ALA A O 1
ATOM 551 N N . LEU A 1 73 ? -9.350 -0.796 5.695 1.00 97.94 73 LEU A N 1
ATOM 552 C CA . LEU A 1 73 ? -8.125 -0.548 4.930 1.00 97.94 73 LEU A CA 1
ATOM 553 C C . LEU A 1 73 ? -7.299 -1.824 4.766 1.00 97.94 73 LEU A C 1
ATOM 555 O O . LEU A 1 73 ? -6.840 -2.111 3.665 1.00 97.94 73 LEU A O 1
ATOM 559 N N . PHE A 1 74 ? -7.147 -2.606 5.836 1.00 97.88 74 PHE A N 1
ATOM 560 C CA . PHE A 1 74 ? -6.404 -3.861 5.808 1.00 97.88 74 PHE A CA 1
ATOM 561 C C . PHE A 1 74 ? -7.031 -4.873 4.845 1.00 97.88 74 PHE A C 1
ATOM 563 O O . PHE A 1 74 ? -6.340 -5.409 3.978 1.00 97.88 74 PHE A O 1
ATOM 570 N N . VAL A 1 75 ? -8.342 -5.108 4.957 1.00 98.19 75 VAL A N 1
ATOM 571 C CA . VAL A 1 75 ? -9.061 -6.042 4.080 1.00 98.19 75 VAL A CA 1
ATOM 572 C C . VAL A 1 75 ? -9.014 -5.559 2.634 1.00 98.19 75 VAL A C 1
ATOM 574 O O . VAL A 1 75 ? -8.670 -6.339 1.752 1.00 98.19 75 VAL A O 1
ATOM 577 N N . GLY A 1 76 ? -9.294 -4.276 2.385 1.00 97.50 76 GLY A N 1
ATOM 578 C CA . GLY A 1 76 ? -9.260 -3.703 1.040 1.00 97.50 76 GLY A CA 1
ATOM 579 C C . GLY A 1 76 ? -7.883 -3.820 0.386 1.00 97.50 76 GLY A C 1
ATOM 580 O O . GLY A 1 76 ? -7.773 -4.329 -0.726 1.00 97.50 76 GLY A O 1
ATOM 581 N N . ALA A 1 77 ? -6.824 -3.425 1.098 1.00 96.25 77 ALA A N 1
ATOM 582 C CA . ALA A 1 77 ? -5.453 -3.528 0.606 1.00 96.25 77 ALA A CA 1
ATOM 583 C C . ALA A 1 77 ? -5.031 -4.982 0.364 1.00 96.25 77 ALA A C 1
ATOM 585 O O . ALA A 1 77 ? -4.394 -5.268 -0.644 1.00 96.25 77 ALA A O 1
ATOM 586 N N . THR A 1 78 ? -5.425 -5.907 1.244 1.00 96.44 78 THR A N 1
ATOM 587 C CA . THR A 1 78 ? -5.136 -7.340 1.078 1.00 96.44 78 THR A CA 1
ATOM 588 C C . THR A 1 78 ? -5.830 -7.903 -0.159 1.00 96.44 78 THR A C 1
ATOM 590 O O . THR A 1 78 ? -5.197 -8.592 -0.950 1.00 96.44 78 THR A O 1
ATOM 593 N N . VAL A 1 79 ? -7.110 -7.584 -0.375 1.00 96.62 79 VAL A N 1
ATOM 594 C CA . VAL A 1 79 ? -7.849 -8.027 -1.569 1.00 96.62 79 VAL A CA 1
ATOM 595 C C . VAL A 1 79 ? -7.195 -7.499 -2.844 1.00 96.62 79 VAL A C 1
ATOM 597 O O . VAL A 1 79 ? -7.009 -8.265 -3.782 1.00 96.62 79 VAL A O 1
ATOM 600 N N . VAL A 1 80 ? -6.802 -6.222 -2.871 1.00 94.12 80 VAL A N 1
ATOM 601 C CA . VAL A 1 80 ? -6.100 -5.626 -4.019 1.00 94.12 80 VAL A CA 1
ATOM 602 C C . VAL A 1 80 ? -4.743 -6.294 -4.241 1.00 94.12 80 VAL A C 1
ATOM 604 O O . VAL A 1 80 ? -4.440 -6.677 -5.367 1.00 94.12 80 VAL A O 1
ATOM 607 N N . MET A 1 81 ? -3.962 -6.517 -3.180 1.00 93.88 81 MET A N 1
ATOM 608 C CA . MET A 1 81 ? -2.667 -7.199 -3.264 1.00 93.88 81 MET A CA 1
ATOM 609 C C . MET A 1 81 ? -2.791 -8.586 -3.902 1.00 93.88 81 MET A C 1
ATOM 611 O O . MET A 1 81 ? -1.950 -8.966 -4.707 1.00 93.88 81 MET A O 1
ATOM 615 N N . LEU A 1 82 ? -3.856 -9.328 -3.583 1.00 93.75 82 LEU A N 1
ATOM 616 C CA . LEU A 1 82 ? -4.108 -10.654 -4.155 1.00 93.75 82 LEU A CA 1
ATOM 617 C C . LEU A 1 82 ? -4.418 -10.629 -5.661 1.00 93.75 82 LEU A C 1
ATOM 619 O O . LEU A 1 82 ? -4.385 -11.682 -6.292 1.00 93.75 82 LEU A O 1
ATOM 623 N N . THR A 1 83 ? -4.723 -9.464 -6.240 1.00 92.06 83 THR A N 1
ATOM 624 C CA . THR A 1 83 ? -4.914 -9.304 -7.693 1.00 92.06 83 THR A CA 1
ATOM 625 C C . THR A 1 83 ? -3.637 -8.937 -8.444 1.00 92.06 83 THR A C 1
ATOM 627 O O . THR A 1 83 ? -3.653 -8.920 -9.674 1.00 92.06 83 THR A O 1
ATOM 630 N N . PHE A 1 84 ? -2.545 -8.624 -7.741 1.00 89.06 84 PHE A N 1
ATOM 631 C CA . PHE A 1 84 ? -1.296 -8.226 -8.387 1.00 89.06 84 PHE A CA 1
ATOM 632 C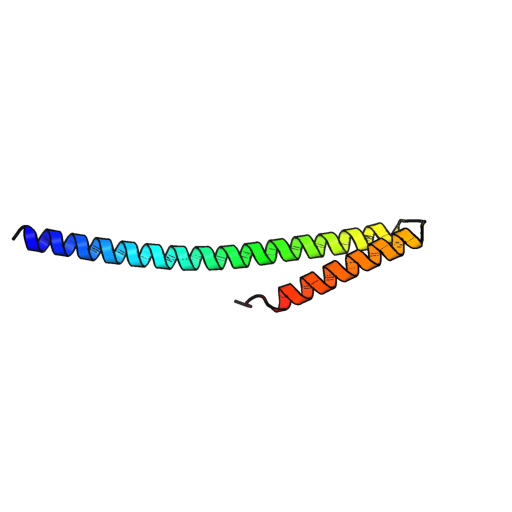 C . PHE A 1 84 ? -0.564 -9.442 -8.964 1.00 89.06 84 PHE A C 1
ATOM 634 O O . PHE A 1 84 ? -0.646 -10.536 -8.393 1.00 89.06 84 PHE A O 1
ATOM 641 N N . PRO A 1 85 ? 0.138 -9.271 -10.098 1.00 80.75 85 PRO A N 1
ATOM 642 C CA . PRO A 1 85 ? 0.926 -10.343 -10.683 1.00 80.75 85 PRO A CA 1
ATOM 643 C C . PRO A 1 85 ? 2.059 -10.735 -9.730 1.00 80.75 85 PRO A C 1
ATOM 645 O O . PRO A 1 85 ? 2.775 -9.882 -9.208 1.00 80.75 85 PRO A O 1
ATOM 648 N N . ILE A 1 86 ? 2.195 -12.041 -9.497 1.00 72.81 86 ILE A N 1
ATOM 649 C CA . ILE A 1 86 ? 3.335 -12.616 -8.785 1.00 72.81 86 ILE A CA 1
ATOM 650 C C . ILE A 1 86 ? 4.357 -12.963 -9.869 1.00 72.81 86 ILE A C 1
ATOM 652 O O . ILE A 1 86 ? 4.194 -13.971 -10.558 1.00 72.81 86 ILE A O 1
ATOM 656 N N . GLU A 1 87 ? 5.319 -12.069 -10.081 1.00 59.22 87 GLU A N 1
ATOM 657 C CA . GLU A 1 87 ? 6.415 -12.233 -11.048 1.00 59.22 87 GLU A CA 1
ATOM 658 C C . GLU A 1 87 ? 7.611 -12.979 -10.441 1.00 59.22 87 GLU A C 1
ATOM 660 O O . GLU A 1 87 ? 7.931 -12.738 -9.251 1.00 59.22 87 GLU A O 1
#

Radius of gyration: 25.26 Å; chains: 1; bounding box: 41×20×82 Å

pLDDT: mean 90.52, std 8.61, range [59.22, 98.19]

Sequence (87 aa):
DTDAYVLEELGIGEEWEDEAERQNTIGREANQTGDNYVLVTVILTSALFFAGISTVLDSEKVRYGLLGLAGALFVGATVVMLTFPIE

Secondary structure (DSSP, 8-state):
-HHHHHHHHHHHHHHHHHHHHHHHHHHHHHHHHHHHHHHHHHHHHHHHHHHHHHTT-S-HHHHHHHHHHHHHHHHHHHHHHTTS---

Foldseek 3Di:
DVVVVVVVVVVVVVVVVVVVVVVVVVVVVVVVLVVLVVVLVVLLVQLVVLQVVLVPDPDPVSSVVSPVVSVVSNVVSVVSVVPRDPD